Protein AF-A0A382RA01-F1 (afdb_monomer_lite)

InterPro domains:
  IPR005122 Uracil-DNA glycosylase-like [PF03167] (48-92)
  IPR036895 Uracil-DNA glycosylase-like domain superfamily [G3DSA:3.40.470.10] (16-92)
  IPR036895 Uracil-DNA glycosylase-like domain superfamily [SSF52141] (26-92)
  IPR051536 Uracil-DNA glycosylase family, Type-4/5 [PTHR33693] (18-92)

Structure (mmCIF, N/CA/C/O backbone):
data_AF-A0A382RA01-F1
#
_entry.id   AF-A0A382RA01-F1
#
loop_
_atom_site.group_PDB
_atom_site.id
_atom_site.type_symbol
_atom_site.label_atom_id
_atom_site.label_alt_id
_atom_site.label_comp_id
_atom_site.label_asym_id
_atom_site.label_entity_id
_atom_site.label_seq_id
_atom_site.pdbx_PDB_ins_code
_atom_site.Cartn_x
_atom_site.Cartn_y
_atom_site.Cartn_z
_atom_site.occupancy
_atom_site.B_iso_or_equiv
_atom_site.auth_seq_id
_atom_site.auth_comp_id
_atom_site.auth_asym_id
_atom_site.auth_atom_id
_atom_site.pdbx_PDB_model_num
ATOM 1 N N . VAL A 1 1 ? 0.323 1.517 5.835 1.00 40.94 1 VAL A N 1
ATOM 2 C CA . VAL A 1 1 ? 1.266 2.375 6.568 1.00 40.94 1 VAL A CA 1
ATOM 3 C C . VAL A 1 1 ? 1.452 3.665 5.782 1.00 40.94 1 VAL A C 1
ATOM 5 O O . VAL A 1 1 ? 2.331 3.742 4.929 1.00 40.94 1 VAL A O 1
ATOM 8 N N . LYS A 1 2 ? 0.627 4.687 6.037 1.00 31.03 2 LYS A N 1
ATOM 9 C CA . LYS A 1 2 ? 0.916 6.051 5.575 1.00 31.03 2 LYS A CA 1
ATOM 10 C C . LYS A 1 2 ? 2.202 6.524 6.247 1.00 31.03 2 LYS A C 1
ATOM 12 O O . LYS A 1 2 ? 2.210 6.785 7.447 1.00 31.03 2 LYS A O 1
ATOM 17 N N . LEU A 1 3 ? 3.280 6.654 5.480 1.00 40.62 3 LEU A N 1
ATOM 18 C CA . LEU A 1 3 ? 4.506 7.326 5.916 1.00 40.62 3 LEU A CA 1
ATOM 19 C C . LEU A 1 3 ? 4.292 8.847 5.848 1.00 40.62 3 LEU A C 1
ATOM 21 O O . LEU A 1 3 ? 4.908 9.535 5.042 1.00 40.62 3 LEU A O 1
ATOM 25 N N . ASN A 1 4 ? 3.376 9.372 6.666 1.00 36.06 4 ASN A N 1
ATOM 26 C CA . ASN A 1 4 ? 3.137 10.809 6.772 1.00 36.06 4 ASN A CA 1
ATOM 27 C C . ASN A 1 4 ? 3.687 11.340 8.097 1.00 36.06 4 ASN A C 1
ATOM 29 O O . ASN A 1 4 ? 3.472 10.772 9.165 1.00 36.06 4 ASN A O 1
ATOM 33 N N . ASN A 1 5 ? 4.379 12.471 7.985 1.00 42.84 5 ASN A N 1
ATOM 34 C CA . ASN A 1 5 ? 5.248 13.131 8.959 1.00 42.84 5 ASN A CA 1
ATOM 35 C C . ASN A 1 5 ? 4.506 13.754 10.171 1.00 42.84 5 ASN A C 1
ATOM 37 O O . ASN A 1 5 ? 4.715 14.914 10.515 1.00 42.84 5 ASN A O 1
ATOM 41 N N . ARG A 1 6 ? 3.595 13.008 10.812 1.00 40.19 6 ARG A N 1
ATOM 42 C CA . ARG A 1 6 ? 2.752 13.465 11.937 1.00 40.19 6 ARG A CA 1
ATOM 43 C C . ARG A 1 6 ? 3.120 12.836 13.292 1.00 40.19 6 ARG A C 1
ATOM 45 O O . ARG A 1 6 ? 2.294 12.801 14.195 1.00 40.19 6 ARG A O 1
ATOM 52 N N . LEU A 1 7 ? 4.361 12.368 13.444 1.00 43.22 7 LEU A N 1
ATOM 53 C CA . LEU A 1 7 ? 4.889 11.695 14.643 1.00 43.22 7 LEU A CA 1
ATOM 54 C C . LEU A 1 7 ? 5.961 12.532 15.368 1.00 43.22 7 LEU A C 1
ATOM 56 O O . LEU A 1 7 ? 7.058 12.052 15.624 1.00 43.22 7 LEU A O 1
ATOM 60 N N . LEU A 1 8 ? 5.661 13.781 15.731 1.00 39.50 8 LEU A N 1
ATOM 61 C CA . LEU A 1 8 ? 6.543 14.567 16.617 1.00 39.50 8 LEU A CA 1
ATOM 62 C C . LEU A 1 8 ? 6.177 14.461 18.112 1.00 39.50 8 LEU A C 1
ATOM 64 O O . LEU A 1 8 ? 6.672 15.246 18.909 1.00 39.50 8 LEU A O 1
ATOM 68 N N . GLY A 1 9 ? 5.340 13.494 18.517 1.00 36.44 9 GLY A N 1
ATOM 69 C CA . GLY A 1 9 ? 4.903 13.361 19.920 1.00 36.44 9 GLY A CA 1
ATOM 70 C C . GLY A 1 9 ? 5.000 11.974 20.558 1.00 36.44 9 GLY A C 1
ATOM 71 O O . GLY A 1 9 ? 4.956 11.881 21.777 1.00 36.44 9 GLY A O 1
ATOM 72 N N . ILE A 1 10 ? 5.138 10.898 19.780 1.00 44.25 10 ILE A N 1
ATOM 73 C CA . ILE A 1 10 ? 5.307 9.531 20.299 1.00 44.25 10 ILE A CA 1
ATOM 74 C C . ILE A 1 10 ? 6.198 8.799 19.298 1.00 44.25 10 ILE A C 1
ATOM 76 O O . ILE A 1 10 ? 5.709 8.171 18.363 1.00 44.25 10 ILE A O 1
ATOM 80 N N . LEU A 1 11 ? 7.514 8.954 19.425 1.00 38.97 11 LEU A N 1
ATOM 81 C CA . LEU A 1 11 ? 8.441 8.086 18.709 1.00 38.97 11 LEU A CA 1
ATOM 82 C C . LEU A 1 11 ? 8.571 6.805 19.540 1.00 38.97 11 LEU A C 1
ATOM 84 O O . LEU A 1 11 ? 9.142 6.876 20.632 1.00 38.97 11 LEU A O 1
ATOM 88 N N . PRO A 1 12 ? 8.032 5.652 19.096 1.00 46.72 12 PRO A N 1
ATOM 89 C CA . PRO A 1 12 ? 8.389 4.386 19.718 1.00 46.72 12 PRO A CA 1
ATOM 90 C C . PRO A 1 12 ? 9.910 4.226 19.643 1.00 46.72 12 PRO A C 1
ATOM 92 O O . PRO A 1 12 ? 10.542 4.586 18.644 1.00 46.72 12 PRO A O 1
ATOM 95 N N . SER A 1 13 ? 10.503 3.746 20.736 1.00 46.91 13 SER A N 1
ATOM 96 C CA . SER A 1 13 ? 11.940 3.514 20.822 1.00 46.91 13 SER A CA 1
ATOM 97 C C . SER A 1 13 ? 12.394 2.600 19.679 1.00 46.91 13 SER A C 1
ATOM 99 O O . SER A 1 13 ? 11.689 1.656 19.305 1.00 46.91 13 SER A O 1
ATOM 101 N N . PRO A 1 14 ? 13.565 2.874 19.081 1.00 54.59 14 PRO A N 1
ATOM 102 C CA . PRO A 1 14 ? 14.034 2.083 17.965 1.00 54.59 14 PRO A CA 1
ATOM 103 C C . PRO A 1 14 ? 14.350 0.681 18.490 1.00 54.59 14 PRO A C 1
ATOM 105 O O . PRO A 1 14 ? 15.271 0.515 19.284 1.00 54.59 14 PRO A O 1
ATOM 108 N N . LEU A 1 15 ? 13.610 -0.312 17.984 1.00 51.53 15 LEU A N 1
ATOM 109 C CA . LEU A 1 15 ? 13.810 -1.758 18.164 1.00 51.53 15 LEU A CA 1
ATOM 110 C C . LEU A 1 15 ? 13.090 -2.422 19.355 1.00 51.53 15 LEU A C 1
ATOM 112 O O . LEU A 1 15 ? 13.708 -3.198 20.079 1.00 51.53 15 LEU A O 1
ATOM 116 N N . ASP A 1 16 ? 11.772 -2.241 19.486 1.00 51.38 16 ASP A N 1
ATOM 117 C CA . ASP A 1 16 ? 10.942 -3.22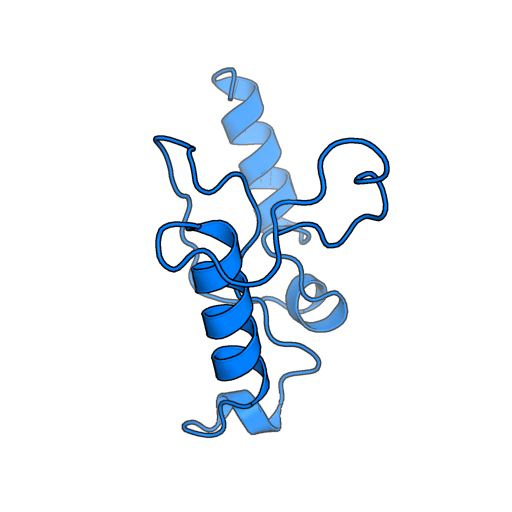1 20.203 1.00 51.38 16 ASP A CA 1
ATOM 118 C C . ASP A 1 16 ? 10.505 -4.386 19.268 1.00 51.38 16 ASP A C 1
ATOM 120 O O . ASP A 1 16 ? 9.769 -4.159 18.302 1.00 51.38 16 ASP A O 1
ATOM 124 N N . PRO A 1 17 ? 10.919 -5.652 19.505 1.00 50.16 17 PRO A N 1
ATOM 125 C CA . PRO A 1 17 ? 10.469 -6.824 18.743 1.00 50.16 17 PRO A CA 1
ATOM 126 C C . PRO A 1 17 ? 8.961 -7.118 18.847 1.00 50.16 17 PRO A C 1
ATOM 128 O O . PRO A 1 17 ? 8.445 -7.905 18.039 1.00 50.16 17 PRO A O 1
ATOM 131 N N . THR A 1 18 ? 8.250 -6.520 19.812 1.00 61.38 18 THR A N 1
ATOM 132 C CA . THR A 1 18 ? 6.784 -6.599 19.927 1.00 61.38 18 THR A CA 1
ATOM 133 C C . THR A 1 18 ? 6.024 -5.570 19.090 1.00 61.38 18 THR A C 1
ATOM 135 O O . THR A 1 18 ? 4.818 -5.734 18.905 1.00 61.38 18 THR A O 1
ATOM 138 N N . ASP A 1 19 ? 6.699 -4.597 18.472 1.00 83.50 19 ASP A N 1
ATOM 139 C CA . ASP A 1 19 ? 6.037 -3.584 17.647 1.00 83.50 19 ASP A CA 1
ATOM 140 C C . ASP A 1 19 ? 5.604 -4.142 16.274 1.00 83.50 19 ASP A C 1
ATOM 142 O O . ASP A 1 19 ? 6.409 -4.409 15.370 1.00 83.50 19 ASP A O 1
ATOM 146 N N . LEU A 1 20 ? 4.290 -4.319 16.114 1.00 84.75 20 LEU A N 1
ATOM 147 C CA . LEU A 1 20 ? 3.653 -4.757 14.872 1.00 84.75 20 LEU A CA 1
ATOM 148 C C . LEU A 1 20 ? 3.969 -3.811 13.702 1.00 84.75 20 LEU A C 1
ATOM 150 O O . LEU A 1 20 ? 4.193 -4.286 12.586 1.00 84.75 20 LEU A O 1
ATOM 154 N N . ASN A 1 21 ? 4.077 -2.499 13.945 1.00 86.94 21 ASN A N 1
ATOM 155 C CA . ASN A 1 21 ? 4.435 -1.537 12.900 1.00 86.94 21 ASN A CA 1
ATOM 156 C C . ASN A 1 21 ? 5.851 -1.787 12.384 1.00 86.94 21 ASN A C 1
ATOM 158 O O . ASN A 1 21 ? 6.057 -1.894 11.174 1.00 86.94 21 ASN A O 1
ATOM 162 N N . SER A 1 22 ? 6.819 -1.974 13.282 1.00 89.62 22 SER A N 1
ATOM 163 C CA . SER A 1 22 ? 8.190 -2.341 12.920 1.00 89.62 22 SER A CA 1
ATOM 164 C C . SER A 1 22 ? 8.256 -3.625 12.083 1.00 89.62 22 SER A C 1
ATOM 166 O O . SER A 1 22 ? 9.043 -3.710 11.135 1.00 89.62 22 SER A O 1
ATOM 168 N N . LYS A 1 23 ? 7.413 -4.626 12.377 1.00 92.94 23 LYS A N 1
ATOM 169 C CA . LYS A 1 23 ? 7.319 -5.856 11.567 1.00 92.94 23 LYS A CA 1
ATOM 170 C C . LYS A 1 23 ? 6.764 -5.584 10.169 1.00 92.94 23 LYS A C 1
ATOM 172 O O . LYS A 1 23 ? 7.329 -6.083 9.196 1.00 92.94 23 LYS A O 1
ATOM 177 N N . LEU A 1 24 ? 5.712 -4.774 10.054 1.00 94.31 24 LEU A N 1
ATOM 178 C CA . LEU A 1 24 ? 5.123 -4.403 8.764 1.00 94.31 24 LEU A CA 1
ATOM 179 C C . LEU A 1 24 ? 6.069 -3.544 7.917 1.00 94.31 24 LEU A C 1
ATOM 181 O O . LEU A 1 24 ? 6.167 -3.763 6.713 1.00 94.31 24 LEU A O 1
ATOM 185 N N . ILE A 1 25 ? 6.841 -2.645 8.532 1.00 93.88 25 ILE A N 1
ATOM 186 C CA . ILE A 1 25 ? 7.885 -1.865 7.848 1.00 93.88 25 ILE A CA 1
ATOM 187 C C . ILE A 1 25 ? 8.975 -2.793 7.295 1.00 93.88 25 ILE A C 1
ATOM 189 O O . ILE A 1 25 ? 9.353 -2.690 6.125 1.00 93.88 25 ILE A O 1
ATOM 193 N N . LYS A 1 26 ? 9.456 -3.750 8.101 1.00 96.00 26 LYS A N 1
ATOM 194 C CA . LYS A 1 26 ? 10.426 -4.761 7.644 1.00 96.00 26 LYS A CA 1
ATOM 195 C C . LYS A 1 26 ? 9.864 -5.611 6.504 1.00 96.00 26 LYS A C 1
ATOM 197 O O . LYS A 1 26 ? 10.585 -5.909 5.554 1.00 96.00 26 LYS A O 1
ATOM 202 N 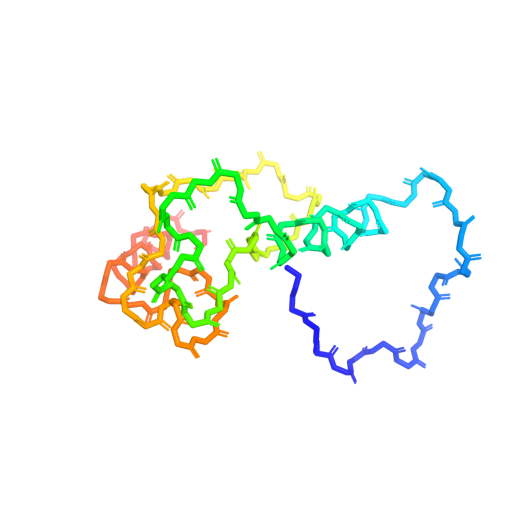N . LEU A 1 27 ? 8.587 -5.988 6.571 1.00 96.50 27 LEU A N 1
ATOM 203 C CA . LEU A 1 27 ? 7.918 -6.734 5.507 1.00 96.50 27 LEU A CA 1
ATOM 204 C C . LEU A 1 27 ? 7.805 -5.908 4.218 1.00 96.50 27 LEU A C 1
ATOM 206 O O . LEU A 1 27 ? 8.166 -6.409 3.156 1.00 96.50 27 LEU A O 1
ATOM 210 N N . ALA A 1 28 ? 7.392 -4.643 4.305 1.00 96.44 28 ALA A N 1
ATOM 211 C CA . ALA A 1 28 ? 7.324 -3.731 3.165 1.00 96.44 28 ALA A CA 1
ATOM 212 C C . ALA A 1 28 ? 8.693 -3.563 2.481 1.00 96.44 28 ALA A C 1
ATOM 214 O O . ALA A 1 28 ? 8.777 -3.617 1.256 1.00 96.44 28 ALA A O 1
ATOM 215 N N . SER A 1 29 ? 9.774 -3.460 3.263 1.00 97.06 29 SER A N 1
ATOM 216 C CA . SER A 1 29 ? 11.150 -3.412 2.745 1.00 97.06 29 SER A CA 1
ATOM 217 C C . SER A 1 29 ? 11.570 -4.707 2.033 1.00 97.06 29 SER A C 1
ATOM 219 O O . SER A 1 29 ? 12.234 -4.684 0.998 1.00 97.06 29 SER A O 1
ATOM 221 N N . ARG A 1 30 ? 11.145 -5.874 2.531 1.00 98.25 30 ARG A N 1
ATOM 222 C CA . ARG A 1 30 ? 11.378 -7.148 1.827 1.00 98.25 30 ARG A CA 1
ATOM 223 C C . ARG A 1 30 ? 10.585 -7.231 0.523 1.00 98.25 30 ARG A C 1
ATOM 225 O O . ARG A 1 30 ? 11.101 -7.744 -0.465 1.00 98.25 30 ARG A O 1
ATOM 232 N N . ILE A 1 31 ? 9.351 -6.729 0.517 1.00 98.12 31 ILE A N 1
ATOM 233 C CA . ILE A 1 31 ? 8.488 -6.709 -0.669 1.00 98.12 31 ILE A CA 1
ATOM 234 C C . ILE A 1 31 ? 9.083 -5.804 -1.756 1.00 98.12 31 ILE A C 1
ATOM 236 O O . ILE A 1 31 ? 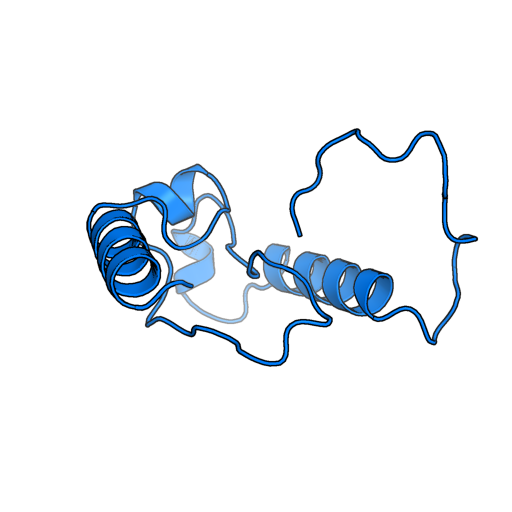9.155 -6.238 -2.906 1.00 98.12 31 ILE A O 1
ATOM 240 N N . SER A 1 32 ? 9.564 -4.601 -1.418 1.00 97.44 32 SER A N 1
ATOM 241 C CA . SER A 1 32 ? 10.124 -3.660 -2.406 1.00 97.44 32 SER A CA 1
ATOM 242 C C . SER A 1 32 ? 11.326 -4.236 -3.165 1.00 97.44 32 SER A C 1
ATOM 244 O O . SER A 1 32 ? 11.463 -4.015 -4.369 1.00 97.44 32 SER A O 1
ATOM 246 N N . ASN A 1 33 ? 12.130 -5.063 -2.491 1.00 97.75 33 ASN A N 1
ATOM 247 C CA . ASN A 1 33 ? 13.294 -5.749 -3.057 1.00 97.75 33 ASN A CA 1
ATOM 248 C C . ASN A 1 33 ? 12.975 -7.121 -3.687 1.00 97.75 33 ASN A C 1
ATOM 250 O O . ASN A 1 33 ? 13.875 -7.806 -4.169 1.00 97.75 33 ASN A O 1
ATOM 254 N N . CYS A 1 34 ? 11.714 -7.562 -3.686 1.00 98.31 34 CYS A N 1
ATOM 255 C CA . CYS A 1 34 ? 11.345 -8.897 -4.155 1.00 98.31 34 CYS A CA 1
ATOM 256 C C . CYS A 1 34 ? 11.441 -9.013 -5.684 1.00 98.31 34 CYS A C 1
ATOM 258 O O . CYS A 1 34 ? 10.733 -8.308 -6.408 1.00 98.31 34 CYS A O 1
ATOM 260 N N . SER A 1 35 ? 12.256 -9.944 -6.178 1.00 98.12 35 SER A N 1
ATOM 261 C CA . SER A 1 35 ? 12.431 -10.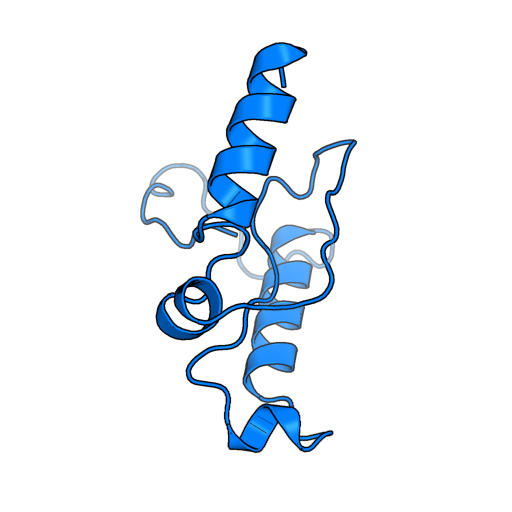260 -7.606 1.00 98.12 35 SER A CA 1
ATOM 262 C C . SER A 1 35 ? 12.037 -11.699 -7.967 1.00 98.12 35 SER A C 1
ATOM 264 O O . SER A 1 35 ? 12.363 -12.190 -9.043 1.00 98.12 35 SER A O 1
ATOM 266 N N . SER A 1 36 ? 11.302 -12.385 -7.087 1.00 98.25 36 SER A N 1
ATOM 267 C CA . SER A 1 36 ? 10.989 -13.814 -7.224 1.00 98.25 36 SER A CA 1
ATOM 268 C C . SER A 1 36 ? 10.034 -14.163 -8.374 1.00 98.25 36 SER A C 1
ATOM 270 O O . SER A 1 36 ? 9.804 -15.342 -8.632 1.00 98.25 36 SER A O 1
ATOM 272 N N . CYS A 1 37 ? 9.437 -13.180 -9.057 1.00 98.25 37 CYS A N 1
ATOM 273 C CA . CYS A 1 37 ? 8.561 -13.424 -10.199 1.00 98.25 37 CYS A CA 1
ATOM 274 C C . CYS A 1 37 ? 8.616 -12.292 -11.231 1.00 98.25 37 CYS A C 1
ATOM 276 O O . CYS A 1 37 ? 8.999 -11.161 -10.943 1.00 98.25 37 CYS A O 1
ATOM 278 N N . ARG A 1 38 ? 8.133 -12.593 -12.438 1.00 98.19 38 ARG A N 1
ATOM 279 C CA . ARG A 1 38 ? 8.039 -11.680 -13.592 1.00 98.19 38 ARG A CA 1
ATOM 280 C C . ARG A 1 38 ? 7.317 -10.349 -13.325 1.00 98.19 38 ARG A C 1
ATOM 282 O O . ARG A 1 38 ? 7.576 -9.383 -14.032 1.00 98.19 38 ARG A O 1
ATOM 289 N N . LEU A 1 39 ? 6.471 -10.250 -12.297 1.00 97.38 39 LEU A N 1
ATOM 290 C CA . LEU A 1 39 ? 5.808 -8.986 -11.938 1.00 97.38 39 LEU A CA 1
ATOM 291 C C . LEU A 1 39 ? 6.808 -7.908 -11.489 1.00 97.38 39 LEU A C 1
ATOM 293 O O . LEU A 1 39 ? 6.567 -6.721 -11.692 1.00 97.38 39 LEU A O 1
ATOM 297 N N . SER A 1 40 ? 7.963 -8.299 -10.935 1.00 98.00 40 SER A N 1
ATOM 298 C CA . SER A 1 40 ? 9.001 -7.343 -10.534 1.00 98.00 40 SER A CA 1
ATOM 299 C C . SER A 1 40 ? 9.637 -6.591 -11.695 1.00 98.00 40 SER A C 1
ATOM 301 O O . SER A 1 40 ? 10.277 -5.575 -11.465 1.00 98.00 40 SER A O 1
ATOM 303 N N . GLN A 1 41 ? 9.491 -7.100 -12.918 1.00 97.88 41 GLN A N 1
ATOM 304 C CA . GLN A 1 41 ? 10.108 -6.530 -14.115 1.00 97.88 41 GLN A CA 1
ATOM 305 C C . GLN A 1 41 ? 9.301 -5.365 -14.697 1.00 97.88 41 GLN A C 1
ATOM 307 O O . GLN A 1 41 ? 9.815 -4.640 -15.539 1.00 97.88 41 GLN A O 1
ATOM 312 N N . THR A 1 42 ? 8.035 -5.217 -14.294 1.00 97.50 42 THR A N 1
ATOM 313 C CA . THR A 1 42 ? 7.090 -4.275 -14.923 1.00 97.50 42 THR A CA 1
ATOM 314 C C . THR A 1 42 ? 6.482 -3.269 -13.955 1.00 97.50 42 THR A C 1
ATOM 316 O O . THR A 1 42 ? 6.037 -2.216 -14.399 1.00 97.50 42 THR A O 1
ATOM 319 N N . ARG A 1 43 ? 6.474 -3.563 -12.650 1.00 97.12 43 ARG A N 1
ATOM 320 C CA . ARG A 1 43 ? 5.979 -2.637 -11.626 1.00 97.12 43 ARG A CA 1
ATOM 321 C C . ARG A 1 43 ? 6.844 -1.376 -11.531 1.00 97.12 43 ARG A C 1
ATOM 323 O O . ARG A 1 43 ? 8.071 -1.462 -11.595 1.00 97.12 43 ARG A O 1
ATOM 330 N N . THR A 1 44 ? 6.212 -0.241 -11.271 1.00 98.12 44 THR A N 1
ATOM 331 C CA . THR A 1 44 ? 6.881 1.010 -10.894 1.00 98.12 44 THR A CA 1
ATOM 332 C C . THR A 1 44 ? 7.151 1.024 -9.394 1.00 98.12 44 THR A C 1
ATOM 334 O O . THR A 1 44 ? 8.281 1.253 -8.965 1.00 98.12 44 THR A O 1
ATOM 337 N N . LEU A 1 45 ? 6.133 0.714 -8.584 1.00 98.06 45 LEU A N 1
ATOM 338 C CA . LEU A 1 45 ? 6.229 0.633 -7.128 1.00 98.06 45 LEU A CA 1
ATOM 339 C C . LEU A 1 45 ? 5.541 -0.635 -6.621 1.00 98.06 45 LEU A C 1
ATOM 341 O O . LEU A 1 45 ? 4.556 -1.119 -7.171 1.00 98.06 45 LEU A O 1
ATOM 345 N N . THR A 1 46 ? 6.038 -1.181 -5.515 1.00 98.25 46 THR A N 1
ATOM 346 C CA . THR A 1 46 ? 5.293 -2.206 -4.777 1.00 98.25 46 THR A CA 1
ATOM 347 C C . THR A 1 46 ? 4.213 -1.579 -3.910 1.00 98.25 46 THR A C 1
ATOM 349 O O . THR A 1 46 ? 4.417 -0.499 -3.361 1.00 98.25 46 THR A O 1
ATOM 352 N N . VAL A 1 47 ? 3.121 -2.311 -3.687 1.00 98.31 47 VAL A N 1
ATOM 353 C CA . VAL A 1 47 ? 1.990 -1.868 -2.862 1.00 98.31 47 VAL A CA 1
ATOM 354 C C . VAL A 1 47 ? 1.794 -2.854 -1.700 1.00 98.31 47 VAL A C 1
ATOM 356 O O . VAL A 1 47 ? 1.007 -3.790 -1.814 1.00 98.31 47 VAL A O 1
ATOM 359 N N . PRO A 1 48 ? 2.547 -2.715 -0.591 1.00 96.00 48 PRO A N 1
ATOM 360 C CA . PRO A 1 48 ? 2.537 -3.680 0.515 1.00 96.00 48 PRO A CA 1
ATOM 361 C C . PRO A 1 48 ? 1.276 -3.621 1.397 1.00 96.00 48 PRO A C 1
ATOM 363 O O . PRO A 1 48 ? 1.075 -4.520 2.210 1.00 96.00 48 PRO A O 1
ATOM 366 N N . GLY A 1 49 ? 0.444 -2.582 1.255 1.00 94.50 49 GLY A N 1
ATOM 367 C CA . GLY A 1 49 ? -0.799 -2.387 2.010 1.00 94.50 49 GLY A CA 1
ATOM 368 C C . GLY A 1 49 ? -0.851 -1.069 2.793 1.00 94.50 49 GLY A C 1
ATOM 369 O O . GLY A 1 49 ? 0.176 -0.499 3.179 1.00 94.50 49 GLY A O 1
ATOM 370 N N . ASP A 1 50 ? -2.067 -0.581 3.049 1.00 92.31 50 ASP A N 1
ATOM 371 C CA . ASP A 1 50 ? -2.330 0.599 3.876 1.00 92.31 50 ASP A CA 1
ATOM 372 C C . ASP A 1 50 ? -3.467 0.362 4.878 1.00 92.31 50 ASP A C 1
ATOM 374 O O . ASP A 1 50 ? -4.327 -0.475 4.630 1.00 92.31 50 ASP A O 1
ATOM 378 N N . GLY A 1 51 ? -3.434 1.060 6.016 1.00 91.38 51 GLY A N 1
ATOM 379 C CA . GLY A 1 51 ? -4.407 0.898 7.100 1.00 91.38 51 GLY A CA 1
ATOM 380 C C . GLY A 1 51 ? -3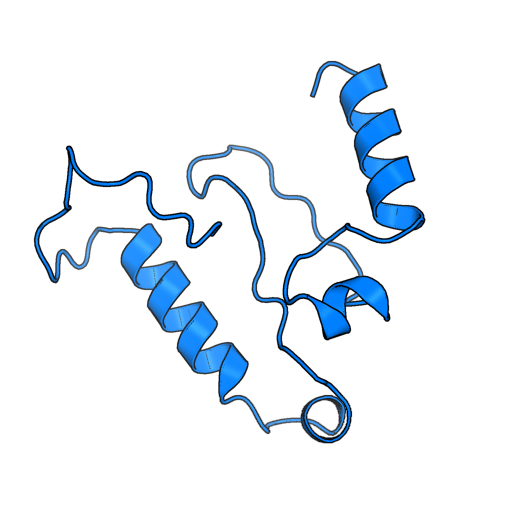.795 0.819 8.498 1.00 91.38 51 GLY A C 1
ATOM 381 O O . GLY A 1 51 ? -2.573 0.907 8.670 1.00 91.38 51 GLY A O 1
ATOM 382 N N . ASP A 1 52 ? -4.681 0.667 9.482 1.00 90.38 52 ASP A N 1
ATOM 383 C CA . ASP A 1 52 ? -4.364 0.450 10.892 1.00 90.38 52 ASP A CA 1
ATOM 384 C C . ASP A 1 52 ? -4.103 -1.047 11.153 1.00 90.38 52 ASP A C 1
ATOM 386 O O . ASP A 1 52 ? -5.016 -1.858 10.985 1.00 90.38 52 ASP A O 1
ATOM 390 N N . PRO A 1 53 ? -2.889 -1.441 11.581 1.00 89.31 53 PRO A N 1
ATOM 391 C CA . PRO A 1 53 ? -2.571 -2.834 11.899 1.00 89.31 53 PRO A CA 1
ATOM 392 C C . PRO A 1 53 ? -3.379 -3.427 13.055 1.00 89.31 53 PRO A C 1
ATOM 394 O O . PRO A 1 53 ? -3.395 -4.644 13.215 1.00 89.31 53 PRO A O 1
ATOM 397 N N . SER A 1 54 ? -3.996 -2.580 13.881 1.00 88.25 54 SER A N 1
ATOM 398 C CA . SER A 1 54 ? -4.860 -2.992 14.987 1.00 88.25 54 SER A CA 1
ATOM 399 C C . SER A 1 54 ? -6.333 -3.140 14.591 1.00 88.25 54 SER A C 1
ATOM 401 O O . SER A 1 54 ? -7.138 -3.587 15.407 1.00 88.25 54 SER A O 1
ATOM 403 N N . SER A 1 55 ? -6.689 -2.820 13.339 1.00 90.31 55 SER A N 1
ATOM 404 C CA . SER A 1 55 ? -8.039 -3.026 12.810 1.00 90.31 55 SER A CA 1
ATOM 405 C C . SER A 1 55 ? -8.451 -4.499 12.904 1.00 90.31 55 SER A C 1
ATOM 407 O O . SER A 1 55 ? -7.709 -5.394 12.502 1.00 90.31 55 SER A O 1
ATOM 409 N N . GLY A 1 56 ? -9.677 -4.755 13.370 1.00 93.19 56 GLY A N 1
ATOM 410 C CA . GLY A 1 56 ? -10.270 -6.098 13.386 1.00 93.19 56 GLY A CA 1
ATOM 411 C C . GLY A 1 56 ? -10.708 -6.609 12.006 1.00 93.19 56 GLY A C 1
ATOM 412 O O . GLY A 1 56 ? -11.164 -7.745 11.895 1.00 93.19 56 GLY A O 1
ATOM 413 N N . ILE A 1 57 ? -10.600 -5.779 10.963 1.00 93.12 57 ILE A N 1
ATOM 414 C CA . ILE A 1 57 ? -11.023 -6.083 9.592 1.00 93.12 57 ILE A CA 1
ATOM 415 C C . ILE A 1 57 ? -9.892 -5.734 8.618 1.00 93.12 57 ILE A C 1
ATOM 417 O O . ILE A 1 57 ? -9.265 -4.678 8.730 1.00 93.12 57 ILE A O 1
ATOM 421 N N . MET A 1 58 ? -9.662 -6.612 7.637 1.00 95.62 58 MET A N 1
ATOM 422 C CA . MET A 1 58 ? -8.709 -6.425 6.542 1.00 95.62 58 MET A CA 1
ATOM 423 C C . MET A 1 58 ? -9.404 -6.671 5.200 1.00 95.62 58 MET A C 1
ATOM 425 O O . MET A 1 58 ? -10.070 -7.689 5.020 1.00 95.62 58 MET A O 1
ATOM 429 N N . PHE A 1 59 ? -9.201 -5.765 4.243 1.00 96.06 59 PHE A N 1
ATOM 430 C CA . PHE A 1 59 ? -9.689 -5.904 2.870 1.00 96.06 59 PHE A CA 1
ATOM 431 C C . PHE A 1 59 ? -8.544 -6.325 1.945 1.00 96.06 59 PHE A C 1
ATOM 433 O O . PHE A 1 59 ? -7.479 -5.706 1.945 1.00 96.06 59 PHE A O 1
ATOM 440 N N . ILE A 1 60 ? -8.761 -7.380 1.155 1.00 97.06 60 ILE A N 1
ATOM 441 C CA . ILE A 1 60 ? -7.758 -7.960 0.251 1.00 97.06 60 ILE A CA 1
ATOM 442 C C . ILE A 1 60 ? -8.334 -7.988 -1.166 1.00 97.06 60 ILE A C 1
ATOM 444 O O . ILE A 1 60 ? -9.389 -8.573 -1.396 1.00 97.06 60 ILE A O 1
ATOM 448 N N . GLY A 1 61 ? -7.645 -7.336 -2.105 1.00 95.81 61 GLY A N 1
ATOM 449 C CA . GLY A 1 61 ? -7.958 -7.372 -3.537 1.00 95.81 61 GLY A CA 1
ATOM 450 C C . GLY A 1 61 ? -7.053 -8.338 -4.308 1.00 95.81 61 GLY A C 1
ATOM 451 O O . GLY A 1 61 ? -6.204 -9.004 -3.724 1.00 95.81 61 GLY A O 1
ATOM 452 N N . GLU A 1 62 ? -7.207 -8.385 -5.633 1.00 97.12 62 GLU A N 1
ATOM 453 C CA . GLU A 1 62 ? -6.381 -9.223 -6.519 1.00 97.12 62 GLU A CA 1
ATOM 454 C C . GLU A 1 62 ? -4.921 -8.744 -6.588 1.00 97.12 62 GLU A C 1
ATOM 456 O O . GLU A 1 62 ? -3.987 -9.525 -6.407 1.00 97.12 62 GLU A O 1
ATOM 461 N N . GLY A 1 63 ? -4.716 -7.449 -6.836 1.00 95.44 63 GLY A N 1
ATOM 462 C CA . GLY A 1 63 ? -3.392 -6.852 -6.974 1.00 95.44 63 GLY A CA 1
ATOM 463 C C . GLY A 1 63 ? -3.441 -5.375 -7.384 1.00 95.44 63 GLY A C 1
ATOM 464 O O . GLY A 1 63 ? -4.528 -4.827 -7.584 1.00 95.44 63 GLY A O 1
ATOM 465 N N . PRO A 1 64 ? -2.276 -4.707 -7.489 1.00 98.00 64 PRO A N 1
ATOM 466 C CA . PRO A 1 64 ? -2.195 -3.303 -7.888 1.00 98.00 64 PRO A CA 1
ATOM 467 C C . PRO A 1 64 ? -2.661 -3.082 -9.331 1.00 98.00 64 PRO A C 1
ATOM 469 O O . PRO A 1 64 ? -2.204 -3.769 -10.244 1.00 98.00 64 PRO A O 1
ATOM 472 N N . GLY A 1 65 ? -3.531 -2.092 -9.538 1.00 97.50 65 GLY A N 1
ATOM 473 C CA . GLY A 1 65 ? -3.803 -1.529 -10.857 1.00 97.50 65 GLY A CA 1
ATOM 474 C C . GLY A 1 65 ? -2.792 -0.440 -11.227 1.00 97.50 65 GLY A C 1
ATOM 475 O O . GLY A 1 65 ? -1.825 -0.191 -10.509 1.00 97.50 65 GLY A O 1
ATOM 476 N N . TYR A 1 66 ? -3.033 0.249 -12.348 1.00 97.94 66 TYR A N 1
ATOM 477 C CA . TYR A 1 66 ? -2.150 1.319 -12.833 1.00 97.94 66 TYR A CA 1
ATOM 478 C C . TYR A 1 66 ? -1.941 2.434 -11.795 1.00 97.94 66 TYR A C 1
ATOM 480 O O . TYR A 1 66 ? -0.809 2.809 -11.512 1.00 97.94 66 TYR A O 1
ATOM 488 N N . ASN A 1 67 ? -3.013 2.955 -11.189 1.00 97.94 67 ASN A N 1
ATOM 489 C CA . ASN A 1 67 ? -2.893 4.064 -10.235 1.00 97.94 67 ASN A CA 1
ATOM 490 C C . ASN A 1 67 ? -2.131 3.641 -8.973 1.00 97.94 67 ASN A C 1
ATOM 492 O O . ASN A 1 67 ? -1.283 4.392 -8.490 1.00 97.94 67 ASN A O 1
ATOM 496 N N . GLU A 1 68 ? -2.428 2.445 -8.459 1.00 98.44 68 GLU A N 1
ATOM 497 C CA . GLU A 1 68 ? -1.770 1.854 -7.296 1.00 98.44 68 GLU A CA 1
ATOM 498 C C . GLU A 1 68 ? -0.275 1.642 -7.561 1.00 98.44 68 GLU A C 1
ATOM 500 O O . GLU A 1 68 ? 0.545 2.022 -6.730 1.00 98.44 68 GLU A O 1
ATOM 505 N N . ASP A 1 69 ? 0.083 1.108 -8.733 1.00 98.38 69 ASP A N 1
ATOM 506 C CA . ASP A 1 69 ? 1.474 0.926 -9.161 1.00 98.38 69 ASP A CA 1
ATOM 507 C C . ASP A 1 69 ? 2.236 2.257 -9.249 1.00 98.38 69 ASP A C 1
ATOM 509 O O . ASP A 1 69 ? 3.380 2.348 -8.813 1.00 98.38 69 ASP A O 1
ATOM 513 N N . GLN A 1 70 ? 1.596 3.321 -9.745 1.00 98.25 70 GLN A N 1
ATOM 514 C CA . GLN A 1 70 ? 2.235 4.636 -9.861 1.00 98.25 70 GLN A CA 1
ATOM 515 C C . GLN A 1 70 ? 2.432 5.350 -8.515 1.00 98.25 70 GLN A C 1
ATOM 517 O O . GLN A 1 70 ? 3.307 6.208 -8.405 1.00 98.25 70 GLN A O 1
ATOM 522 N N . ARG A 1 71 ? 1.618 5.049 -7.492 1.00 97.25 71 ARG A N 1
ATOM 523 C CA . ARG A 1 71 ? 1.653 5.769 -6.201 1.00 97.25 71 ARG A CA 1
ATOM 524 C C . ARG A 1 71 ? 2.077 4.930 -5.000 1.00 97.25 71 ARG A C 1
ATOM 526 O O . ARG A 1 71 ? 2.336 5.503 -3.947 1.00 97.25 71 ARG A O 1
ATOM 533 N N . GLY A 1 72 ? 2.130 3.606 -5.115 1.00 97.19 72 GLY A N 1
ATOM 534 C CA . GLY A 1 72 ? 2.473 2.718 -4.003 1.00 97.19 72 GLY A CA 1
ATOM 535 C C . GLY A 1 72 ? 1.371 2.576 -2.941 1.00 97.19 72 GLY A C 1
ATOM 536 O O . GLY A 1 72 ? 1.648 2.098 -1.843 1.00 97.19 72 GLY A O 1
ATOM 537 N N . VAL A 1 73 ? 0.135 2.996 -3.234 1.00 96.75 73 VAL A N 1
ATOM 538 C CA . VAL A 1 73 ? -1.003 2.998 -2.292 1.00 96.75 73 VAL A CA 1
ATOM 539 C C . VAL A 1 73 ? -2.124 2.125 -2.858 1.00 96.75 73 VAL A C 1
ATOM 541 O O . VAL A 1 73 ? -2.437 2.289 -4.034 1.00 96.75 73 VAL A O 1
ATOM 544 N N . PRO A 1 74 ? -2.724 1.201 -2.083 1.00 97.69 74 PRO A N 1
ATOM 545 C CA . PRO A 1 74 ? -3.795 0.334 -2.573 1.00 97.69 74 PRO A CA 1
ATOM 546 C C . PRO A 1 74 ? -5.130 1.085 -2.710 1.00 97.69 74 PRO A C 1
ATOM 548 O O . PRO A 1 74 ? -5.360 2.065 -2.009 1.00 97.69 74 PRO A O 1
ATOM 551 N N . PHE A 1 75 ? -6.027 0.579 -3.565 1.00 97.12 75 PHE A N 1
ATOM 552 C CA . PHE A 1 75 ? -7.421 1.039 -3.695 1.00 97.12 75 PHE A CA 1
ATOM 553 C C . PHE A 1 75 ? -7.594 2.549 -3.972 1.00 97.12 75 PHE A C 1
ATOM 555 O O . PHE A 1 75 ? -8.469 3.194 -3.405 1.00 97.12 75 PHE A O 1
ATOM 562 N N . ILE A 1 76 ? -6.808 3.122 -4.884 1.00 97.06 76 ILE A N 1
ATOM 563 C CA . ILE A 1 76 ? -6.904 4.546 -5.279 1.00 97.06 76 ILE A CA 1
ATOM 564 C C . ILE A 1 76 ? -7.407 4.748 -6.720 1.00 97.06 76 ILE A C 1
ATOM 566 O O . ILE A 1 76 ? -7.511 5.874 -7.212 1.00 97.06 76 ILE A O 1
ATOM 570 N N . GLY A 1 77 ? -7.674 3.660 -7.441 1.00 96.31 77 GLY A N 1
ATOM 571 C CA . GLY A 1 77 ? -8.339 3.653 -8.738 1.00 96.31 77 GLY A CA 1
ATOM 572 C C . GLY A 1 77 ? -9.865 3.643 -8.644 1.00 96.31 77 GLY A C 1
ATOM 573 O O . GLY A 1 77 ? -10.462 3.761 -7.577 1.00 96.31 77 GLY A O 1
ATOM 574 N N . ARG A 1 78 ? -10.525 3.445 -9.794 1.00 97.25 78 ARG A N 1
ATOM 575 C CA . ARG A 1 78 ? -12.000 3.405 -9.881 1.00 97.25 78 ARG A CA 1
ATOM 576 C C . ARG A 1 78 ? -12.622 2.348 -8.964 1.00 97.25 78 ARG A C 1
ATOM 578 O O . ARG A 1 78 ? -13.625 2.627 -8.321 1.00 97.25 78 ARG A O 1
ATOM 585 N N . ALA A 1 79 ? -12.017 1.162 -8.899 1.00 96.31 79 ALA A N 1
ATOM 586 C CA . ALA A 1 79 ? -12.484 0.085 -8.028 1.00 96.31 79 ALA A CA 1
ATOM 587 C C . ALA A 1 79 ? -12.332 0.439 -6.540 1.00 96.31 79 ALA A C 1
ATOM 589 O O . ALA A 1 79 ? -13.218 0.133 -5.752 1.00 96.31 79 ALA A O 1
ATOM 590 N N . GLY A 1 80 ? -11.251 1.132 -6.169 1.00 96.81 80 GLY A N 1
ATOM 591 C CA . GLY A 1 80 ? -11.048 1.625 -4.808 1.00 96.81 80 GLY A CA 1
ATOM 592 C C . GLY A 1 80 ? -12.069 2.684 -4.401 1.00 96.81 80 GLY A C 1
ATOM 593 O O . GLY A 1 80 ? -12.651 2.586 -3.330 1.00 96.81 80 GLY A O 1
ATOM 594 N N . ASN A 1 81 ? -12.385 3.621 -5.300 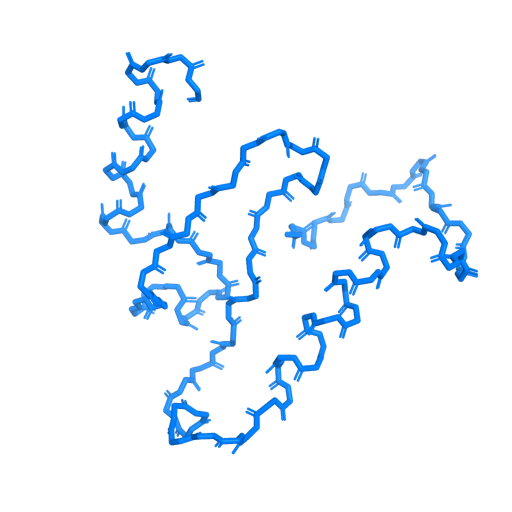1.00 97.12 81 ASN A N 1
ATOM 595 C CA . ASN A 1 81 ? -13.447 4.604 -5.061 1.00 97.12 81 ASN A CA 1
ATOM 596 C C . ASN A 1 81 ? -14.822 3.944 -4.876 1.00 97.12 81 ASN A C 1
ATOM 598 O O . ASN A 1 81 ? -15.606 4.391 -4.046 1.00 97.12 81 ASN A O 1
ATOM 602 N N . LEU A 1 82 ? -15.123 2.887 -5.639 1.00 97.81 82 LEU A N 1
ATOM 603 C CA . LEU A 1 82 ? -16.357 2.125 -5.449 1.00 97.81 82 LEU A CA 1
ATOM 604 C C . LEU A 1 82 ? -16.357 1.392 -4.102 1.00 97.81 82 LEU A C 1
ATOM 606 O O . LEU A 1 82 ? -17.364 1.421 -3.404 1.00 97.81 82 LEU A O 1
ATOM 610 N N . LEU A 1 83 ? -15.242 0.758 -3.724 1.00 97.19 83 LEU A N 1
ATOM 611 C CA . LEU A 1 83 ? -15.103 0.115 -2.416 1.00 97.19 83 LEU A CA 1
ATOM 612 C C . LEU A 1 83 ? -15.360 1.118 -1.286 1.00 97.19 83 LEU A C 1
ATOM 614 O O . LEU A 1 83 ? -16.180 0.846 -0.420 1.00 97.19 83 LEU A O 1
ATOM 618 N N . GLU A 1 84 ? -14.727 2.288 -1.343 1.00 96.75 84 GLU A N 1
ATOM 619 C CA . GLU A 1 84 ? -14.924 3.379 -0.384 1.00 96.75 84 GLU A CA 1
ATOM 620 C C . GLU A 1 84 ? -16.407 3.774 -0.268 1.00 96.75 84 GLU A C 1
ATOM 622 O O . GLU A 1 84 ? -16.947 3.841 0.830 1.00 96.75 84 GLU A O 1
ATOM 627 N N . GLN A 1 85 ? -17.110 3.950 -1.394 1.00 98.12 85 GLN A N 1
ATOM 628 C CA . GLN A 1 85 ? -18.548 4.257 -1.395 1.00 98.12 85 GLN A CA 1
ATOM 629 C C . GLN A 1 85 ? -19.392 3.148 -0.750 1.00 98.12 85 GLN A C 1
ATOM 631 O O . GLN A 1 85 ? -20.357 3.438 -0.042 1.00 98.12 85 GLN A O 1
ATOM 636 N N . LEU A 1 86 ? -19.046 1.880 -0.987 1.00 98.19 86 LEU A N 1
ATOM 637 C CA . LEU A 1 86 ? -19.753 0.743 -0.398 1.00 98.19 86 LEU A CA 1
ATOM 638 C C . LEU A 1 86 ? -19.522 0.657 1.113 1.00 98.19 86 LEU A C 1
ATOM 640 O O . LEU A 1 86 ? -20.482 0.436 1.848 1.00 98.19 86 LEU A O 1
ATOM 644 N N . LEU A 1 87 ? -18.291 0.874 1.579 1.00 96.75 87 LEU A N 1
ATOM 645 C CA . LEU A 1 87 ? -17.964 0.909 3.008 1.00 96.75 87 LEU A CA 1
ATOM 646 C C . LEU A 1 87 ? -18.701 2.051 3.712 1.00 96.75 87 LEU A C 1
ATOM 648 O O . LEU A 1 87 ? -19.426 1.807 4.679 1.00 96.75 87 LEU A O 1
ATOM 652 N N . GLN A 1 88 ? -18.679 3.247 3.123 1.00 97.50 88 GLN A N 1
ATOM 653 C CA . GLN A 1 88 ? -19.428 4.393 3.634 1.00 97.50 88 GLN A CA 1
ATOM 654 C C . GLN A 1 88 ? -20.936 4.111 3.704 1.00 97.50 88 GLN A C 1
ATOM 656 O O . GLN A 1 88 ? -21.597 4.522 4.658 1.00 97.50 88 GLN A O 1
ATOM 661 N N . SER A 1 89 ? -21.493 3.365 2.740 1.00 98.31 89 SER A N 1
ATOM 662 C CA . SER A 1 89 ? -22.922 3.012 2.725 1.00 98.31 89 SER A CA 1
ATOM 663 C C . SER A 1 89 ? -23.356 2.114 3.890 1.00 98.31 89 SER A C 1
ATOM 665 O O . SER A 1 89 ? -24.538 2.089 4.231 1.00 98.31 89 SER A O 1
ATOM 667 N N . ILE A 1 90 ? -22.406 1.412 4.519 1.00 97.50 90 ILE A N 1
ATOM 668 C CA . ILE A 1 90 ? -22.631 0.554 5.690 1.00 97.50 90 ILE A CA 1
ATOM 669 C C . ILE A 1 90 ? -22.010 1.123 6.976 1.00 97.50 90 ILE A C 1
ATOM 671 O O . ILE A 1 90 ? -22.023 0.449 8.004 1.00 97.50 90 ILE A O 1
ATOM 675 N N . GLY A 1 91 ? -21.505 2.362 6.943 1.00 95.31 91 GLY A N 1
ATOM 676 C CA . GLY A 1 91 ? -20.939 3.045 8.109 1.00 95.31 91 GLY A CA 1
ATOM 677 C C . GLY A 1 91 ? -19.515 2.620 8.478 1.00 95.31 91 GLY A C 1
ATOM 678 O O . GLY A 1 91 ? -19.155 2.714 9.652 1.00 95.31 91 GLY A O 1
ATOM 679 N N . LEU A 1 92 ? -18.735 2.146 7.502 1.00 89.38 92 LEU A N 1
ATOM 680 C CA . LEU A 1 92 ? -17.304 1.849 7.632 1.00 89.38 92 LEU A CA 1
ATOM 681 C C . LEU A 1 92 ? -16.435 2.891 6.925 1.00 89.38 92 LEU A C 1
ATOM 683 O O . LEU A 1 92 ? -16.888 3.439 5.894 1.00 89.38 92 LEU A O 1
#

Sequence (92 aa):
VKLNNRLLGILPSPLDPTDLNSKLIKLASRISNCSSCRLSQTRTLTVPGDGDPSSGIMFIGEGPGYNEDQRGVPFIGRAGNLLEQLLQSIGL

Secondary structure (DSSP, 8-state):
----S--SS--PPTT-TT-HHHHHHHHHHHHHT--SSGGGGT-SS-----S-TT-S-----S---HHHHHHT-SS-SHHHHHHHHHHHHTT-

pLDDT: mean 85.7, std 20.9, range [31.03, 98.44]

Organism: NCBI:txid408172

Radius of gyration: 15.21 Å; chains: 1; bounding box: 37×28×36 Å

Foldseek 3Di:
DPPDPPPPDDDDDPDDPPDPVVVLVVVLVCQQPDPPDPVNVPFQGAQSADDDPPDPDDDDDDGDDPVCSVPSHPLPDPNSVVVVVVCVVVPD